Protein AF-A0A2E5C8S4-F1 (afdb_monomer_lite)

Sequence (110 aa):
RDYYLCHFLLDTSPAMDTVAVSKRPLYLIDLHRVQIRHRTPRRWRHKDLAALFYSARRVGFDERDVACFLVEYKQQPLRTARDENRRLWQAVREDADKLHRKGIRKGYHT

pLDDT: mean 88.75, std 6.24, range [60.94, 95.38]

Secondary structure (DSSP, 8-state):
----GGGEEE--SGGGTTS-GGGS-EEE--GGG----SS--HHHHHHHHHHHHHHHHTTT--HHHHHHHHHHHHTS-HHHHHHTTHHHHHHHHHHHHHHHHHHHHTTS--

Foldseek 3Di:
DQQEPVQWDWDPPPVCPPPDSVPTDIDGDDCPVPDDDPDDDLVRVLVNLLNHVLRVVVVPDDPVNVLVCQCVVVVDPSVCSCVVCVVSVVVSPVSSVVVVVVCVVVVVDD

Radius of gyration: 15.66 Å; chains: 1; bounding box: 41×40×35 Å

Structure (mmCIF, N/CA/C/O backbone):
data_AF-A0A2E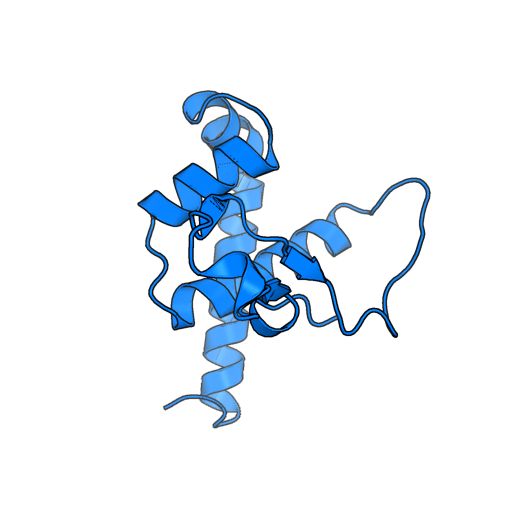5C8S4-F1
#
_entry.id   AF-A0A2E5C8S4-F1
#
loop_
_atom_site.group_PDB
_atom_site.id
_atom_site.type_symbol
_atom_site.label_atom_id
_atom_site.label_alt_id
_atom_site.label_comp_id
_atom_site.label_asym_id
_atom_site.label_entity_id
_atom_site.label_seq_id
_atom_site.pdbx_PDB_ins_code
_atom_site.Cartn_x
_atom_site.Cartn_y
_atom_site.Cartn_z
_atom_site.occupancy
_atom_site.B_iso_or_equiv
_atom_site.auth_seq_id
_atom_site.auth_comp_id
_atom_site.auth_asym_id
_atom_site.auth_atom_id
_atom_site.pdbx_PDB_model_num
ATOM 1 N N . ARG A 1 1 ? -12.506 1.552 -7.718 1.00 61.59 1 ARG A N 1
ATOM 2 C CA . ARG A 1 1 ? -1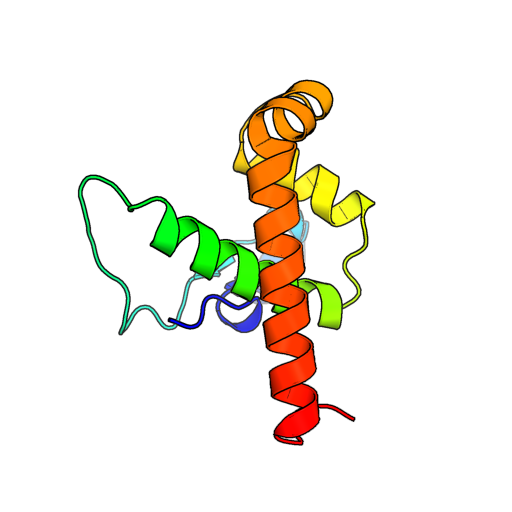1.319 2.051 -7.012 1.00 61.59 1 ARG A CA 1
ATOM 3 C C . ARG A 1 1 ? -10.656 0.828 -6.524 1.00 61.59 1 ARG A C 1
ATOM 5 O O . ARG A 1 1 ? -11.219 0.114 -5.700 1.00 61.59 1 ARG A O 1
ATOM 12 N N . ASP A 1 2 ? -9.571 0.610 -7.206 1.00 77.75 2 ASP A N 1
ATOM 13 C CA . ASP A 1 2 ? -8.826 -0.599 -7.303 1.00 77.75 2 ASP A CA 1
ATOM 14 C C . ASP A 1 2 ? -7.475 -0.051 -6.872 1.00 77.75 2 ASP A C 1
ATOM 16 O O . ASP A 1 2 ? -6.892 0.778 -7.560 1.00 77.75 2 ASP A O 1
ATOM 20 N N . TYR A 1 3 ? -7.114 -0.291 -5.619 1.00 88.88 3 TYR A N 1
ATOM 21 C CA . TYR A 1 3 ? -5.837 0.134 -5.059 1.00 88.88 3 TYR A CA 1
ATOM 22 C C . TYR A 1 3 ? -5.156 -1.138 -4.589 1.00 88.88 3 TYR A C 1
ATOM 24 O O . TYR A 1 3 ? -5.231 -1.510 -3.424 1.00 88.88 3 TYR A O 1
ATOM 32 N N . TYR A 1 4 ? -4.638 -1.874 -5.567 1.00 91.38 4 TYR A N 1
ATOM 33 C CA . TYR A 1 4 ? -4.007 -3.170 -5.387 1.00 91.38 4 TYR A CA 1
ATOM 34 C C . TYR A 1 4 ? -2.494 -3.026 -5.553 1.00 91.38 4 TYR A C 1
ATOM 36 O O . TYR A 1 4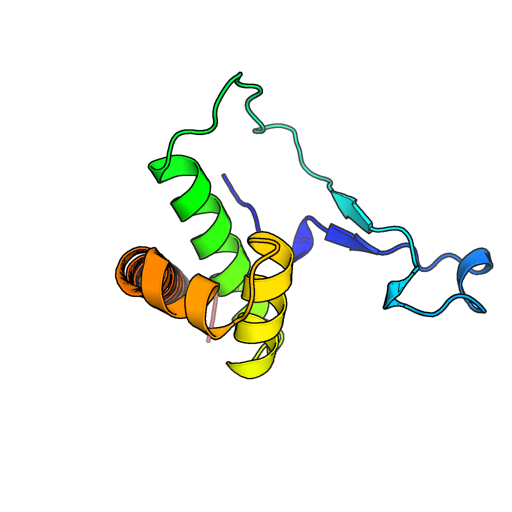 ? -2.010 -2.049 -6.124 1.00 91.38 4 TYR A O 1
ATOM 44 N N . LEU A 1 5 ? -1.753 -4.038 -5.107 1.00 90.19 5 LEU A N 1
ATOM 45 C CA . LEU A 1 5 ? -0.296 -4.088 -5.199 1.00 90.19 5 LEU A CA 1
ATOM 46 C C . LEU A 1 5 ? 0.215 -3.930 -6.646 1.00 90.19 5 LEU A C 1
ATOM 48 O O . LEU A 1 5 ? 1.269 -3.349 -6.858 1.00 90.19 5 LEU A O 1
ATOM 52 N N . CYS A 1 6 ? -0.558 -4.367 -7.649 1.00 90.56 6 CYS A N 1
ATOM 53 C CA . CYS A 1 6 ? -0.208 -4.231 -9.068 1.00 90.56 6 CYS A CA 1
ATOM 54 C C . CYS A 1 6 ? -0.180 -2.783 -9.587 1.00 90.56 6 CYS A C 1
ATOM 56 O O . CYS A 1 6 ? 0.266 -2.559 -10.706 1.00 90.56 6 CYS A O 1
ATOM 58 N N . HIS A 1 7 ? -0.650 -1.801 -8.812 1.00 93.62 7 HIS A N 1
ATOM 59 C CA . HIS A 1 7 ? -0.518 -0.385 -9.174 1.00 93.62 7 HIS A CA 1
ATOM 60 C C . HIS A 1 7 ? 0.827 0.213 -8.764 1.00 93.62 7 HIS A C 1
ATOM 62 O O . HIS A 1 7 ? 1.102 1.362 -9.102 1.00 93.62 7 HIS A O 1
ATOM 68 N N . PHE A 1 8 ? 1.660 -0.540 -8.046 1.00 92.81 8 PHE A N 1
ATOM 69 C CA . PHE A 1 8 ? 3.007 -0.125 -7.699 1.00 92.81 8 PHE A CA 1
ATOM 70 C C . PHE A 1 8 ? 4.001 -0.704 -8.701 1.00 92.81 8 PHE A C 1
ATOM 72 O O . PHE A 1 8 ? 4.130 -1.920 -8.836 1.00 92.81 8 PHE A O 1
ATOM 79 N N . LEU A 1 9 ? 4.709 0.184 -9.389 1.00 94.75 9 LEU A N 1
ATOM 80 C CA . LEU A 1 9 ? 5.759 -0.149 -10.335 1.00 94.75 9 LEU A CA 1
ATOM 81 C C . LEU A 1 9 ? 7.113 0.129 -9.682 1.00 94.75 9 LEU A C 1
ATOM 83 O O . LEU A 1 9 ? 7.457 1.281 -9.418 1.00 94.75 9 LEU A O 1
ATOM 87 N N . LEU A 1 10 ? 7.859 -0.932 -9.395 1.00 94.88 10 LEU A N 1
ATOM 88 C CA . LEU A 1 10 ? 9.229 -0.842 -8.901 1.00 94.88 10 LEU A CA 1
ATOM 89 C C . LEU A 1 10 ? 10.175 -0.609 -10.082 1.00 94.88 10 LEU A C 1
ATOM 91 O O . LEU A 1 10 ? 10.063 -1.296 -11.095 1.00 94.88 10 LEU A O 1
ATOM 95 N N . ASP A 1 11 ? 11.119 0.319 -9.946 1.00 94.19 11 ASP A N 1
ATOM 96 C CA . ASP A 1 11 ? 12.165 0.492 -10.953 1.00 94.19 11 ASP A CA 1
ATOM 97 C C . ASP A 1 11 ? 13.140 -0.698 -10.931 1.00 94.19 11 ASP A C 1
ATOM 99 O O . ASP A 1 11 ? 13.845 -0.946 -9.947 1.00 94.19 11 ASP A O 1
ATOM 103 N N . THR A 1 12 ? 13.163 -1.453 -12.026 1.00 93.38 12 THR A N 1
ATOM 104 C CA . THR A 1 12 ? 14.071 -2.586 -12.246 1.00 93.38 12 THR A CA 1
ATOM 105 C C . THR A 1 12 ? 14.988 -2.358 -13.444 1.00 93.38 12 THR A C 1
ATOM 107 O O . THR A 1 12 ? 15.443 -3.320 -14.058 1.00 93.38 12 THR A O 1
ATOM 110 N N . SER A 1 13 ? 15.218 -1.101 -13.830 1.00 93.81 13 SER A N 1
ATOM 111 C CA . SER A 1 13 ? 16.174 -0.770 -14.886 1.00 93.81 13 SER A CA 1
ATOM 112 C C . SER A 1 13 ? 17.605 -1.173 -14.488 1.00 93.81 13 SER A C 1
ATOM 114 O O . SER A 1 13 ? 17.914 -1.203 -13.295 1.00 93.81 13 SER A O 1
ATOM 116 N N . PRO A 1 14 ? 18.514 -1.420 -15.455 1.00 94.88 14 PRO A N 1
ATOM 117 C CA . PRO A 1 14 ? 19.905 -1.791 -15.158 1.00 94.88 14 PRO A CA 1
ATOM 118 C C . PRO A 1 14 ? 20.644 -0.776 -14.273 1.00 94.88 14 PRO A C 1
ATOM 120 O O . PRO A 1 14 ? 21.551 -1.123 -13.522 1.00 94.88 14 PRO A O 1
ATOM 123 N N . ALA A 1 15 ? 20.226 0.494 -14.309 1.00 92.62 15 ALA A N 1
ATOM 124 C CA . ALA A 1 15 ? 20.760 1.534 -13.434 1.00 92.62 15 ALA A CA 1
ATOM 125 C C . ALA A 1 15 ? 20.533 1.236 -11.937 1.00 92.62 15 ALA A C 1
ATOM 127 O O . ALA A 1 15 ? 21.266 1.749 -11.095 1.00 92.62 15 ALA A O 1
ATOM 128 N N . MET A 1 16 ? 19.532 0.416 -11.598 1.00 94.25 16 MET A N 1
ATOM 129 C CA . MET A 1 16 ? 19.151 0.073 -10.228 1.00 94.25 16 MET A CA 1
ATOM 130 C C . MET A 1 16 ? 19.780 -1.228 -9.712 1.00 94.25 16 MET A C 1
ATOM 132 O O . MET A 1 16 ? 19.545 -1.582 -8.555 1.00 94.25 16 MET A O 1
ATOM 136 N N . ASP A 1 17 ? 20.589 -1.938 -10.504 1.00 93.19 17 ASP A N 1
ATOM 137 C CA . ASP A 1 17 ? 21.127 -3.255 -10.127 1.00 93.19 17 ASP A CA 1
ATOM 138 C C . ASP A 1 17 ? 21.976 -3.214 -8.848 1.00 93.19 17 ASP A C 1
ATOM 140 O O . ASP A 1 17 ? 21.891 -4.116 -8.014 1.00 93.19 17 ASP A O 1
ATOM 144 N N . THR A 1 18 ? 22.720 -2.126 -8.635 1.00 94.94 18 THR A N 1
ATOM 145 C CA . THR A 1 18 ? 23.541 -1.908 -7.431 1.00 94.94 18 THR A CA 1
ATOM 146 C C . THR A 1 18 ? 22.768 -1.277 -6.268 1.00 94.94 18 THR A C 1
ATOM 148 O O . THR A 1 18 ? 23.284 -1.182 -5.152 1.00 94.94 18 THR A O 1
ATOM 151 N N . VAL A 1 19 ? 21.520 -0.855 -6.492 1.00 94.81 19 VAL A N 1
ATOM 152 C CA . VAL A 1 19 ? 20.671 -0.214 -5.485 1.00 94.81 19 VAL A CA 1
ATOM 153 C C . VAL A 1 19 ? 19.832 -1.275 -4.779 1.00 94.81 19 VAL A C 1
ATOM 155 O O . VAL A 1 19 ? 19.102 -2.048 -5.408 1.00 94.81 19 VAL A O 1
ATOM 158 N N . ALA A 1 20 ? 19.897 -1.292 -3.445 1.00 93.81 20 ALA A N 1
ATOM 159 C CA . ALA A 1 20 ? 19.050 -2.154 -2.625 1.00 93.81 20 ALA A CA 1
ATOM 160 C C . ALA A 1 20 ? 17.568 -1.940 -2.971 1.00 93.81 20 ALA A C 1
ATOM 162 O O . ALA A 1 20 ? 17.123 -0.798 -3.061 1.00 93.81 20 ALA A O 1
ATOM 163 N N . VAL A 1 21 ? 16.796 -3.024 -3.113 1.00 91.38 21 VAL A N 1
ATOM 164 C CA . VAL A 1 21 ? 15.377 -2.986 -3.528 1.00 91.38 21 VAL A CA 1
ATOM 165 C C . VAL A 1 21 ? 14.549 -1.992 -2.706 1.00 91.38 21 VAL A C 1
ATOM 167 O O . VAL A 1 21 ? 13.751 -1.251 -3.267 1.00 91.38 21 VAL A O 1
ATOM 170 N N . SER A 1 22 ? 14.796 -1.902 -1.397 1.00 89.25 22 SER A N 1
ATOM 171 C CA . SER A 1 22 ? 14.112 -0.973 -0.484 1.00 89.25 22 SER A CA 1
ATOM 172 C C . SER A 1 22 ? 14.386 0.513 -0.745 1.00 89.25 22 SER A C 1
ATOM 174 O O . SER A 1 22 ? 13.671 1.360 -0.217 1.00 89.25 22 SER A O 1
ATOM 176 N N . LYS A 1 23 ? 15.418 0.839 -1.528 1.00 91.94 23 LYS A N 1
ATOM 177 C CA . LYS A 1 23 ? 15.797 2.207 -1.913 1.00 91.94 23 LYS A CA 1
ATOM 178 C C . LYS A 1 23 ? 15.478 2.523 -3.372 1.00 91.94 23 LYS A C 1
ATOM 180 O O . LYS A 1 23 ? 15.712 3.649 -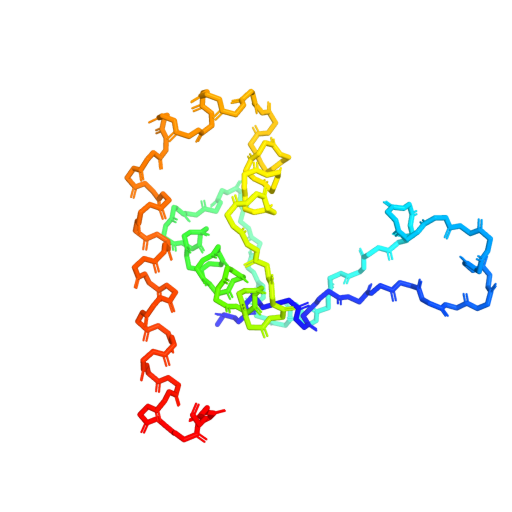3.805 1.00 91.94 23 LYS A O 1
ATOM 185 N N . ARG A 1 24 ? 14.989 1.545 -4.139 1.00 95.38 24 ARG A N 1
ATOM 186 C CA . ARG A 1 24 ? 14.623 1.764 -5.538 1.00 95.38 24 ARG A CA 1
ATOM 187 C C . ARG A 1 24 ? 13.339 2.598 -5.615 1.00 95.38 24 ARG A C 1
ATOM 189 O O . ARG A 1 24 ? 12.467 2.444 -4.755 1.00 95.38 24 ARG A O 1
ATOM 196 N N . PRO A 1 25 ? 13.199 3.467 -6.627 1.00 94.38 25 PRO A N 1
ATOM 197 C CA . PRO A 1 25 ? 11.970 4.212 -6.849 1.00 94.38 25 PRO A CA 1
ATOM 198 C C . PRO A 1 25 ? 10.751 3.295 -6.993 1.00 94.38 25 PRO A C 1
ATOM 200 O O . PRO A 1 25 ? 10.802 2.258 -7.659 1.00 94.38 25 PRO A O 1
ATOM 203 N N . LEU A 1 26 ? 9.643 3.713 -6.381 1.00 94.31 26 LEU A N 1
ATOM 204 C CA . LEU A 1 26 ? 8.344 3.061 -6.492 1.00 94.31 26 LEU A CA 1
ATOM 205 C C . LEU A 1 26 ? 7.341 4.062 -7.064 1.00 94.31 26 LEU A C 1
ATOM 207 O O . LEU A 1 26 ? 7.033 5.076 -6.436 1.00 94.31 26 LEU A O 1
ATOM 211 N N . TYR A 1 27 ? 6.828 3.777 -8.255 1.00 94.69 27 TYR A N 1
ATOM 212 C CA . TYR A 1 27 ? 5.877 4.632 -8.954 1.00 94.69 27 TYR A CA 1
ATOM 213 C C . TYR A 1 27 ? 4.458 4.105 -8.774 1.00 94.69 27 TYR A C 1
ATOM 215 O O . TYR A 1 27 ? 4.203 2.912 -8.924 1.00 94.69 27 TYR A O 1
ATOM 223 N N . LEU A 1 28 ? 3.516 4.999 -8.474 1.00 93.88 28 LEU A N 1
ATOM 224 C CA . LEU A 1 28 ? 2.097 4.660 -8.440 1.00 93.88 28 LEU A CA 1
ATOM 225 C C . LEU A 1 28 ? 1.468 4.979 -9.798 1.00 93.88 28 LEU A C 1
ATOM 227 O O . LEU A 1 28 ? 1.447 6.137 -10.217 1.00 93.88 28 LEU A O 1
ATOM 231 N N . ILE A 1 29 ? 0.949 3.955 -10.468 1.00 94.56 29 ILE A N 1
ATOM 232 C CA . ILE A 1 29 ? 0.327 4.064 -11.792 1.00 94.56 29 ILE A CA 1
ATOM 233 C C . ILE A 1 29 ? -1.198 3.905 -11.708 1.00 94.56 29 ILE A C 1
ATOM 235 O O . ILE A 1 29 ? -1.773 3.754 -10.631 1.00 94.56 29 ILE A O 1
ATOM 239 N N . ASP A 1 30 ? -1.859 3.971 -12.863 1.00 92.25 30 ASP A N 1
ATOM 240 C CA . ASP A 1 30 ? -3.305 3.771 -13.008 1.00 92.25 30 ASP A CA 1
ATOM 241 C C . ASP A 1 30 ? -4.181 4.744 -12.184 1.00 92.25 30 ASP A C 1
ATOM 243 O O . ASP A 1 30 ? -5.196 4.405 -11.571 1.00 92.25 30 ASP A O 1
ATOM 247 N N . LEU A 1 31 ? -3.794 6.022 -12.183 1.00 91.31 31 LEU A N 1
ATOM 248 C CA . LEU A 1 31 ? -4.447 7.076 -11.399 1.00 91.31 31 LEU A CA 1
ATOM 249 C C . LEU A 1 31 ? -5.705 7.674 -12.055 1.00 91.31 31 LEU A C 1
ATOM 251 O O . LEU A 1 31 ? -6.261 8.641 -11.537 1.00 91.31 31 LEU A O 1
ATOM 255 N N . HIS A 1 32 ? -6.219 7.096 -13.144 1.00 91.25 32 HIS A N 1
ATOM 256 C CA . HIS A 1 32 ? -7.343 7.653 -13.915 1.00 91.25 32 HIS A CA 1
ATOM 257 C C . HIS A 1 32 ? -8.655 7.797 -13.108 1.00 91.25 32 HIS A C 1
ATOM 259 O O . HIS A 1 32 ? -9.540 8.564 -13.480 1.00 91.25 32 HIS A O 1
ATOM 265 N N . ARG A 1 33 ? -8.791 7.086 -11.975 1.00 88.81 33 ARG A N 1
ATOM 266 C CA . ARG A 1 33 ? -9.950 7.164 -11.047 1.00 88.81 33 ARG A CA 1
ATOM 267 C C . ARG A 1 33 ? -9.601 7.786 -9.695 1.00 88.81 33 ARG A C 1
ATOM 269 O O . ARG A 1 33 ? -10.388 7.689 -8.732 1.00 88.81 33 ARG A O 1
ATOM 276 N N . VAL A 1 34 ? -8.410 8.377 -9.579 1.00 90.12 34 VAL A N 1
ATOM 277 C CA . VAL A 1 34 ? -7.995 9.100 -8.378 1.00 90.12 34 VAL A CA 1
ATOM 278 C C . VAL A 1 34 ? -8.856 10.358 -8.213 1.00 90.12 34 VAL A C 1
ATOM 280 O O . VAL A 1 34 ? -9.528 10.820 -9.123 1.00 90.12 34 VAL A O 1
ATOM 283 N N . GLN A 1 35 ? -8.957 10.854 -6.988 1.00 89.88 35 GLN A N 1
ATOM 284 C CA . GLN A 1 35 ? -9.836 11.957 -6.600 1.00 89.88 35 GLN A CA 1
ATOM 285 C C . GLN A 1 35 ? -8.983 12.751 -5.651 1.00 89.88 35 GLN A C 1
ATOM 287 O O . GLN A 1 35 ? -8.567 12.222 -4.617 1.00 89.88 35 GLN A O 1
ATOM 292 N N . ILE A 1 36 ? -8.735 13.989 -6.034 1.00 91.50 36 ILE A N 1
ATOM 293 C CA . ILE A 1 36 ? -7.938 14.921 -5.266 1.00 91.50 36 ILE A CA 1
ATOM 294 C C . ILE A 1 36 ? -8.901 15.636 -4.326 1.00 91.50 36 ILE A C 1
ATOM 296 O O . ILE A 1 36 ? -9.949 16.130 -4.739 1.00 91.50 36 ILE A O 1
ATOM 300 N N . ARG A 1 37 ? -8.598 15.596 -3.031 1.00 91.62 37 ARG A N 1
ATOM 301 C CA . ARG A 1 37 ? -9.410 16.213 -1.982 1.00 91.62 37 ARG A CA 1
ATOM 302 C C . ARG A 1 37 ? -8.494 16.767 -0.912 1.00 91.62 37 ARG A C 1
ATOM 304 O O . ARG A 1 37 ? -7.485 16.145 -0.604 1.00 91.62 37 ARG A O 1
ATOM 311 N N . HIS A 1 38 ? -8.935 17.837 -0.260 1.00 94.12 38 HIS A N 1
ATOM 312 C CA . HIS A 1 38 ? -8.253 18.369 0.919 1.00 94.12 38 HIS A CA 1
ATOM 313 C C . HIS A 1 38 ? -8.143 17.326 2.047 1.00 94.12 38 HIS A C 1
ATOM 315 O O . HIS A 1 38 ? -7.148 17.253 2.758 1.00 94.12 38 HIS A O 1
ATOM 321 N N . ARG A 1 39 ? -9.168 16.478 2.218 1.00 93.44 39 ARG A N 1
ATOM 322 C CA . ARG A 1 39 ? -9.151 15.377 3.188 1.00 93.44 39 ARG A CA 1
ATOM 323 C C . ARG A 1 39 ? -9.827 14.140 2.616 1.00 93.44 39 ARG A C 1
ATOM 325 O O . ARG A 1 39 ? -10.990 14.192 2.222 1.00 93.44 39 ARG A O 1
ATOM 332 N N . THR A 1 40 ? -9.130 13.008 2.627 1.00 91.00 40 THR A N 1
ATOM 333 C CA . THR A 1 40 ? -9.703 11.714 2.229 1.00 91.00 40 THR A CA 1
ATOM 334 C C . THR A 1 40 ? -10.661 11.199 3.310 1.00 91.00 40 THR A C 1
ATOM 336 O O . THR A 1 40 ? -10.220 10.956 4.439 1.00 91.00 40 THR A O 1
ATOM 339 N N . PRO A 1 41 ? -11.958 10.992 3.004 1.00 91.88 41 PRO A N 1
ATOM 340 C CA . PRO A 1 41 ? -12.907 10.440 3.967 1.00 91.88 41 PRO A CA 1
ATOM 341 C C . PRO A 1 41 ? -12.498 9.042 4.447 1.00 91.88 41 PRO A C 1
ATOM 343 O O . PRO A 1 41 ? -11.959 8.243 3.677 1.00 91.88 41 PRO A O 1
ATOM 346 N N . ARG A 1 42 ? -12.818 8.710 5.707 1.00 88.94 42 ARG A N 1
ATOM 347 C CA . ARG A 1 42 ? -12.423 7.435 6.345 1.00 88.94 42 ARG A CA 1
ATOM 348 C C . ARG A 1 42 ? -12.843 6.206 5.535 1.00 88.94 42 ARG A C 1
ATOM 350 O O . ARG A 1 42 ? -12.045 5.288 5.395 1.00 88.94 42 ARG A O 1
ATOM 357 N N . ARG A 1 43 ? -14.051 6.217 4.960 1.00 89.81 43 ARG A N 1
ATOM 358 C CA . ARG A 1 43 ? -14.575 5.136 4.106 1.00 89.81 43 ARG A CA 1
ATOM 359 C C . ARG A 1 43 ? -13.683 4.857 2.892 1.00 89.81 43 ARG A C 1
ATOM 361 O O . ARG A 1 43 ? -13.480 3.700 2.546 1.00 89.81 43 ARG A O 1
ATOM 368 N N . TRP A 1 44 ? -13.157 5.898 2.246 1.00 90.31 44 TRP A N 1
ATOM 369 C CA . TRP A 1 44 ? -12.299 5.737 1.067 1.00 90.31 44 TRP A CA 1
ATOM 370 C C . TRP A 1 44 ? -10.929 5.196 1.450 1.00 90.31 44 T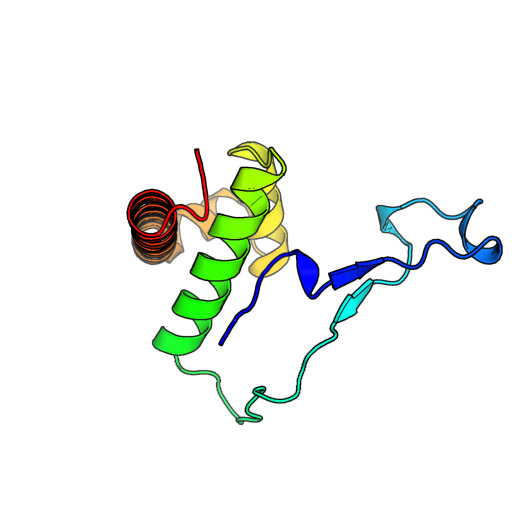RP A C 1
ATOM 372 O O . TRP A 1 44 ? -10.483 4.225 0.858 1.00 90.31 44 TRP A O 1
ATOM 382 N N . ARG A 1 45 ? -10.333 5.739 2.518 1.00 89.94 45 ARG A N 1
ATOM 383 C CA . ARG A 1 45 ? -9.076 5.218 3.069 1.00 89.94 45 ARG A CA 1
ATOM 384 C C . ARG A 1 45 ? -9.194 3.745 3.458 1.00 89.94 45 ARG A C 1
ATOM 386 O O . ARG A 1 45 ? -8.315 2.959 3.143 1.00 89.94 45 ARG A O 1
ATOM 393 N N . HIS A 1 46 ? -10.287 3.378 4.123 1.00 90.75 46 HIS A N 1
ATOM 394 C CA . HIS A 1 46 ? -10.577 1.992 4.477 1.00 90.75 46 HIS A CA 1
ATOM 395 C C . HIS A 1 46 ? -10.624 1.104 3.232 1.00 90.75 46 HIS A C 1
ATOM 397 O O . HIS A 1 46 ? -9.980 0.063 3.196 1.00 90.75 46 HIS A O 1
ATOM 403 N N . LYS A 1 47 ? -11.379 1.520 2.210 1.00 90.81 47 LYS A N 1
ATOM 404 C CA . LYS A 1 47 ? -11.533 0.751 0.975 1.00 90.81 47 LYS A CA 1
ATOM 405 C C . LYS A 1 47 ? -10.197 0.528 0.266 1.00 90.81 47 LYS A C 1
ATOM 407 O O . LYS A 1 47 ? -9.946 -0.582 -0.192 1.00 90.81 47 LYS A O 1
ATOM 412 N N . ASP A 1 48 ? -9.366 1.564 0.198 1.00 92.38 48 ASP A N 1
ATOM 413 C CA . ASP A 1 48 ? -8.045 1.479 -0.422 1.00 92.38 48 ASP A CA 1
ATOM 414 C C . ASP A 1 48 ? -7.136 0.523 0.381 1.00 92.38 48 ASP A C 1
ATOM 416 O O . ASP A 1 48 ? -6.529 -0.372 -0.199 1.00 92.38 48 ASP A O 1
ATOM 420 N N . LEU A 1 49 ? -7.131 0.605 1.720 1.00 92.25 49 LEU A N 1
ATOM 421 C CA . LEU A 1 49 ? -6.380 -0.323 2.582 1.00 92.25 49 LEU A CA 1
ATOM 422 C C . LEU A 1 49 ? -6.857 -1.780 2.465 1.00 92.25 49 LEU A C 1
ATOM 424 O O . LEU A 1 49 ? -6.029 -2.686 2.444 1.00 92.25 49 LEU A O 1
ATOM 428 N N . ALA A 1 50 ? -8.168 -2.018 2.376 1.00 93.06 50 ALA A N 1
ATOM 429 C CA . ALA A 1 50 ? -8.725 -3.363 2.221 1.00 93.06 50 ALA A CA 1
ATOM 430 C C . ALA A 1 50 ? -8.345 -3.986 0.873 1.00 93.06 50 ALA A C 1
ATOM 432 O O . ALA A 1 50 ? -7.966 -5.155 0.826 1.00 93.06 50 ALA A O 1
ATOM 433 N N . ALA A 1 51 ? -8.392 -3.207 -0.213 1.00 93.19 51 ALA A N 1
ATOM 434 C CA . ALA A 1 51 ? -7.939 -3.651 -1.529 1.00 93.19 51 ALA A CA 1
ATOM 435 C C . ALA A 1 51 ? -6.433 -3.966 -1.530 1.00 93.19 51 ALA A C 1
ATOM 437 O O . ALA A 1 51 ? -6.031 -5.028 -2.013 1.00 93.19 51 ALA A O 1
ATOM 438 N N . LEU A 1 52 ? -5.617 -3.099 -0.921 1.00 93.88 52 LEU A N 1
ATOM 439 C CA . LEU A 1 52 ? -4.173 -3.294 -0.837 1.00 93.88 52 LEU A CA 1
ATOM 440 C C . LEU A 1 52 ? -3.836 -4.559 -0.043 1.00 93.88 52 LEU A C 1
ATOM 442 O O . LEU A 1 52 ? -3.133 -5.431 -0.552 1.00 93.88 52 LEU A O 1
ATOM 446 N N . PHE A 1 53 ? -4.404 -4.697 1.158 1.00 92.75 53 PHE A N 1
ATOM 447 C CA . PHE A 1 53 ? -4.195 -5.855 2.026 1.00 92.75 53 PHE A CA 1
ATOM 448 C C . PHE A 1 53 ? -4.643 -7.160 1.360 1.00 92.75 53 PHE A C 1
ATOM 450 O O . PHE A 1 53 ? -3.919 -8.155 1.388 1.00 92.75 53 PHE A O 1
ATOM 457 N N . TYR A 1 54 ? -5.796 -7.134 0.688 1.00 92.12 54 TYR A N 1
ATOM 458 C CA . TYR A 1 54 ? -6.286 -8.250 -0.110 1.00 92.12 54 TYR A CA 1
ATOM 459 C C . TYR A 1 54 ? -5.270 -8.689 -1.178 1.00 92.12 54 TYR A C 1
ATOM 461 O O . TYR A 1 54 ? -4.948 -9.872 -1.275 1.00 92.12 54 TYR A O 1
ATOM 469 N N . SER A 1 55 ? -4.737 -7.749 -1.964 1.00 92.62 55 SER A N 1
ATOM 470 C CA . SER A 1 55 ? -3.745 -8.079 -2.994 1.00 92.62 55 SER A CA 1
ATOM 471 C C . SER A 1 55 ? -2.396 -8.522 -2.424 1.00 92.62 55 SER A C 1
ATOM 473 O O . SER A 1 55 ? -1.788 -9.423 -2.988 1.00 92.62 55 SER A O 1
ATOM 475 N N . ALA A 1 56 ? -1.955 -7.951 -1.300 1.00 91.94 56 ALA A N 1
ATOM 476 C CA . ALA A 1 56 ? -0.686 -8.292 -0.663 1.00 91.94 56 ALA A CA 1
ATOM 477 C C . ALA A 1 56 ? -0.691 -9.717 -0.092 1.00 91.94 56 ALA A C 1
ATOM 479 O O . ALA A 1 56 ? 0.245 -10.480 -0.327 1.00 91.94 56 ALA A O 1
ATOM 480 N N . ARG A 1 57 ? -1.782 -10.125 0.577 1.00 88.69 57 ARG A N 1
ATOM 481 C CA . ARG A 1 57 ? -1.932 -11.497 1.098 1.00 88.69 57 ARG A CA 1
ATOM 482 C C . ARG A 1 57 ? -1.777 -12.563 0.016 1.00 88.69 57 ARG A C 1
ATOM 484 O O . ARG A 1 57 ? -1.239 -13.629 0.283 1.00 88.69 57 ARG A O 1
ATOM 491 N N . ARG A 1 58 ? -2.210 -12.276 -1.214 1.00 85.25 58 ARG A N 1
ATOM 492 C CA . ARG A 1 58 ? -2.082 -13.212 -2.344 1.00 85.25 58 ARG A CA 1
ATOM 493 C C . ARG A 1 58 ? -0.643 -13.408 -2.819 1.00 85.25 58 ARG A C 1
ATOM 495 O O . ARG A 1 58 ? -0.374 -14.404 -3.476 1.00 85.25 58 ARG A O 1
ATOM 502 N N . VAL A 1 59 ? 0.250 -12.474 -2.502 1.00 87.06 59 VAL A N 1
ATOM 503 C CA . VAL A 1 59 ? 1.683 -12.540 -2.831 1.00 87.06 59 VAL A CA 1
ATOM 504 C C . VAL A 1 59 ? 2.488 -13.177 -1.685 1.00 87.06 59 VAL A C 1
ATOM 506 O O . VAL A 1 59 ? 3.678 -13.420 -1.836 1.0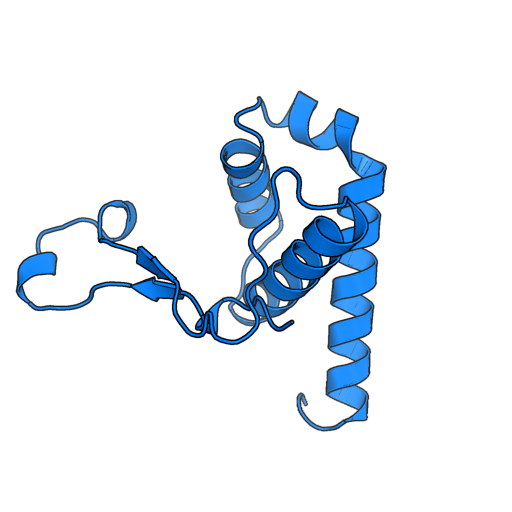0 87.06 59 VAL A O 1
ATOM 509 N N . GLY A 1 60 ? 1.840 -13.505 -0.558 1.00 88.12 60 GLY A N 1
ATOM 510 C CA . GLY A 1 60 ? 2.468 -14.180 0.582 1.00 88.12 60 GLY A CA 1
ATOM 511 C C . GLY A 1 60 ? 2.787 -13.279 1.776 1.00 88.12 60 GLY A C 1
ATOM 512 O O . GLY A 1 60 ? 3.484 -13.731 2.674 1.00 88.12 60 GLY A O 1
ATOM 513 N N . PHE A 1 61 ? 2.275 -12.040 1.814 1.00 88.25 61 PHE A N 1
ATOM 514 C CA . PHE A 1 61 ? 2.455 -11.158 2.975 1.00 88.25 61 PHE A CA 1
ATOM 515 C C . PHE A 1 61 ? 1.828 -11.764 4.233 1.00 88.25 61 PHE A C 1
ATOM 517 O O . PHE A 1 61 ? 0.637 -12.105 4.239 1.00 88.25 61 PHE A O 1
ATOM 524 N N . ASP A 1 62 ? 2.614 -11.831 5.303 1.00 87.56 62 ASP A N 1
ATOM 525 C CA . ASP A 1 62 ? 2.206 -12.399 6.583 1.00 87.56 62 ASP A CA 1
ATOM 526 C C . ASP A 1 62 ? 1.824 -11.321 7.622 1.00 87.56 62 ASP A C 1
ATOM 528 O O . ASP A 1 62 ? 1.750 -10.120 7.347 1.00 87.56 62 ASP A O 1
ATOM 532 N N . GLU A 1 63 ? 1.532 -11.741 8.855 1.00 84.88 63 GLU A N 1
ATOM 533 C CA . GLU A 1 63 ? 1.159 -10.817 9.936 1.00 84.88 63 GLU A CA 1
ATOM 534 C C . GLU A 1 63 ? 2.312 -9.896 10.373 1.00 84.88 63 GLU A C 1
ATOM 536 O O . GLU A 1 63 ? 2.060 -8.808 10.904 1.00 84.88 63 GLU A O 1
ATOM 541 N N . ARG A 1 64 ? 3.567 -10.308 10.162 1.00 88.88 64 ARG A N 1
ATOM 542 C CA . ARG A 1 64 ? 4.752 -9.502 10.460 1.00 88.88 64 ARG A CA 1
ATOM 543 C C . ARG A 1 64 ? 4.909 -8.400 9.420 1.00 88.88 64 ARG A C 1
ATOM 545 O O . ARG A 1 64 ? 5.103 -7.251 9.814 1.00 88.88 64 ARG A O 1
ATOM 552 N N . ASP A 1 65 ? 4.741 -8.712 8.139 1.00 90.19 65 ASP A N 1
ATOM 553 C CA . ASP A 1 65 ? 4.771 -7.716 7.061 1.00 90.19 65 ASP A CA 1
ATOM 554 C C . ASP A 1 65 ? 3.681 -6.661 7.254 1.00 90.19 65 ASP A C 1
ATOM 556 O O . ASP A 1 65 ? 3.914 -5.458 7.111 1.00 90.19 65 ASP A O 1
ATOM 560 N N . VAL A 1 66 ? 2.489 -7.101 7.670 1.00 86.62 66 VAL A N 1
ATOM 561 C CA . VAL A 1 66 ? 1.388 -6.202 8.030 1.00 86.62 66 VAL A CA 1
ATOM 562 C C . VAL A 1 66 ? 1.790 -5.306 9.192 1.00 86.62 66 VAL A C 1
ATOM 564 O O . VAL A 1 66 ? 1.598 -4.098 9.114 1.00 86.62 66 VAL A O 1
ATOM 567 N N . ALA A 1 67 ? 2.367 -5.858 10.260 1.00 86.62 67 ALA A N 1
ATOM 568 C CA . ALA A 1 67 ? 2.821 -5.068 11.401 1.00 86.62 67 ALA A CA 1
ATOM 569 C C . ALA A 1 67 ? 3.874 -4.017 11.000 1.00 86.62 67 ALA A C 1
ATOM 571 O O . ALA A 1 67 ? 3.769 -2.867 11.430 1.00 86.62 67 ALA A O 1
ATOM 572 N N . CYS A 1 68 ? 4.834 -4.375 10.143 1.00 89.44 68 CYS A N 1
ATOM 573 C CA . CYS A 1 68 ? 5.812 -3.439 9.585 1.00 89.44 68 CYS A CA 1
ATOM 574 C C . CYS A 1 68 ? 5.129 -2.333 8.769 1.00 89.44 68 CYS A C 1
ATOM 576 O O . CYS A 1 68 ? 5.377 -1.151 9.007 1.00 89.44 68 CYS A O 1
ATOM 578 N N . PHE A 1 69 ? 4.192 -2.693 7.887 1.00 90.31 69 PHE A N 1
ATOM 579 C CA . PHE A 1 69 ? 3.401 -1.721 7.133 1.00 90.31 69 PHE A CA 1
ATOM 580 C C . PHE A 1 69 ? 2.622 -0.771 8.051 1.00 90.31 69 PHE A C 1
ATOM 582 O O . PHE A 1 69 ? 2.534 0.417 7.766 1.00 90.31 69 PHE A O 1
ATOM 589 N N . LEU A 1 70 ? 2.063 -1.258 9.163 1.00 87.00 70 LEU A N 1
ATOM 590 C CA . LEU A 1 70 ? 1.310 -0.425 10.104 1.00 87.00 70 LEU A CA 1
ATOM 591 C C . LEU A 1 70 ? 2.164 0.649 10.766 1.00 87.00 70 LEU A C 1
ATOM 593 O O . LEU A 1 70 ? 1.700 1.783 10.901 1.00 87.00 70 LEU A O 1
ATOM 597 N N . VAL A 1 71 ? 3.379 0.286 11.175 1.00 89.50 71 VAL A N 1
ATOM 598 C CA . VAL A 1 71 ? 4.340 1.216 11.777 1.00 89.50 71 VAL A CA 1
ATOM 599 C C . VAL A 1 71 ? 4.684 2.317 10.781 1.00 89.50 71 VAL A C 1
ATOM 601 O O . VAL A 1 71 ? 4.533 3.492 11.111 1.00 89.50 71 VAL A O 1
ATOM 604 N N . GLU A 1 72 ? 5.021 1.952 9.544 1.00 90.88 72 GLU A N 1
ATOM 605 C CA . GLU A 1 72 ? 5.377 2.917 8.499 1.00 90.88 72 GLU A CA 1
ATOM 606 C C . GLU A 1 72 ? 4.176 3.747 8.024 1.00 90.88 72 GLU A C 1
ATOM 608 O O . GLU A 1 72 ? 4.259 4.961 7.867 1.00 90.88 72 GLU A O 1
ATOM 613 N N . TYR A 1 73 ? 3.003 3.142 7.851 1.00 90.06 73 TYR A N 1
ATOM 614 C CA . TYR A 1 73 ? 1.809 3.856 7.394 1.00 90.06 73 TYR A CA 1
ATOM 615 C C . TYR A 1 73 ? 1.307 4.881 8.419 1.00 90.06 73 TYR A C 1
ATOM 617 O O . TYR A 1 73 ? 0.710 5.899 8.057 1.00 90.06 73 TYR A O 1
ATOM 625 N N . LYS A 1 74 ? 1.495 4.598 9.713 1.00 86.12 74 LYS A N 1
ATOM 626 C CA . LYS A 1 74 ? 1.060 5.473 10.807 1.00 86.12 74 LYS A CA 1
ATOM 627 C C . LYS A 1 74 ? 2.156 6.375 11.343 1.00 86.12 74 LYS A C 1
ATOM 629 O O . LYS A 1 74 ? 1.804 7.348 12.003 1.00 86.12 74 LYS A O 1
ATOM 634 N N . GLN A 1 75 ? 3.422 6.068 11.065 1.00 90.06 75 GLN A N 1
ATOM 635 C CA . GLN A 1 75 ? 4.580 6.742 11.650 1.00 90.06 75 GLN A CA 1
ATOM 636 C C . GLN A 1 75 ? 4.503 6.732 13.192 1.00 90.06 75 GLN A C 1
ATOM 638 O O . GLN A 1 75 ? 4.675 7.750 13.857 1.00 90.06 75 GLN A O 1
ATOM 643 N N . GLN A 1 76 ? 4.159 5.571 13.765 1.00 89.00 76 GLN A N 1
ATOM 644 C CA . GLN A 1 76 ? 3.931 5.370 15.203 1.00 89.00 76 GLN A CA 1
ATOM 645 C C . GLN A 1 76 ? 4.496 4.017 15.671 1.00 89.00 76 GLN A C 1
ATOM 647 O O . GLN A 1 76 ? 4.508 3.063 14.888 1.00 89.00 76 GLN A O 1
ATOM 652 N N . PRO A 1 77 ? 4.875 3.869 16.958 1.00 88.12 77 PRO A N 1
ATOM 653 C CA . PRO A 1 77 ? 5.275 2.578 17.515 1.00 88.12 77 PRO A CA 1
ATOM 654 C C . PRO A 1 77 ? 4.183 1.516 17.348 1.00 88.12 77 PRO A C 1
ATOM 656 O O . PRO A 1 77 ? 2.994 1.805 17.499 1.00 88.12 77 PRO A O 1
ATOM 659 N N . LEU A 1 78 ? 4.583 0.261 17.115 1.00 83.56 78 LEU A N 1
ATOM 660 C CA . LEU A 1 78 ? 3.657 -0.835 16.799 1.00 83.56 78 LEU A CA 1
ATOM 661 C C . LEU A 1 78 ? 2.534 -1.003 17.835 1.00 83.56 78 LEU A C 1
ATOM 663 O O . LEU A 1 78 ? 1.391 -1.250 17.458 1.00 83.56 78 LEU A O 1
ATOM 667 N N . ARG A 1 79 ? 2.844 -0.856 19.132 1.00 84.19 79 ARG A N 1
ATOM 668 C CA . ARG A 1 79 ? 1.846 -0.949 20.213 1.00 84.19 79 ARG A CA 1
ATOM 669 C C . ARG A 1 79 ? 0.733 0.090 20.023 1.00 84.19 79 ARG A C 1
ATOM 671 O O . ARG A 1 79 ? -0.435 -0.277 19.946 1.00 84.19 79 ARG A O 1
ATOM 678 N N . THR A 1 80 ? 1.106 1.352 19.827 1.00 83.06 80 THR A N 1
ATOM 679 C CA . THR A 1 80 ? 0.182 2.468 19.578 1.00 83.06 80 THR A CA 1
ATOM 680 C C . THR A 1 80 ? -0.602 2.279 18.279 1.00 83.06 80 THR A C 1
ATOM 682 O O . THR A 1 80 ? -1.832 2.334 18.278 1.00 83.06 80 THR A O 1
ATOM 685 N N . ALA A 1 81 ? 0.092 1.956 17.181 1.00 80.00 81 ALA A N 1
ATOM 686 C CA . ALA A 1 81 ? -0.522 1.769 15.866 1.00 80.00 81 ALA A CA 1
ATOM 687 C C . ALA A 1 81 ? -1.567 0.636 15.855 1.00 80.00 81 ALA A C 1
ATOM 689 O O . ALA A 1 81 ? -2.582 0.719 15.148 1.00 80.00 81 ALA A O 1
ATOM 690 N N . ARG A 1 82 ? -1.328 -0.417 16.650 1.00 76.00 82 ARG A N 1
ATOM 691 C CA . ARG A 1 82 ? -2.203 -1.585 16.781 1.00 76.00 82 ARG A CA 1
ATOM 692 C C . ARG A 1 82 ? -3.396 -1.325 17.701 1.00 76.00 82 ARG A C 1
ATOM 694 O O . ARG A 1 82 ? -4.504 -1.731 17.348 1.00 76.00 82 ARG A O 1
ATOM 701 N N . ASP A 1 83 ? -3.208 -0.648 18.831 1.00 78.62 83 ASP A N 1
ATOM 702 C CA . ASP A 1 83 ? -4.279 -0.456 19.816 1.00 78.62 83 ASP A CA 1
ATOM 703 C C . ASP A 1 83 ? -5.238 0.685 19.451 1.00 78.62 83 ASP A C 1
ATOM 705 O O . ASP A 1 83 ? -6.453 0.471 19.459 1.00 78.62 83 ASP A O 1
ATOM 709 N N . GLU A 1 84 ? -4.740 1.842 19.000 1.00 70.25 84 GLU A N 1
ATOM 710 C CA . GLU A 1 84 ? -5.590 2.990 18.622 1.00 70.25 84 GLU A CA 1
ATOM 711 C C . GLU A 1 84 ? -6.536 2.675 17.454 1.00 70.25 84 GLU A C 1
ATOM 713 O O . GLU A 1 84 ? -7.585 3.296 17.276 1.00 70.25 84 GLU A O 1
ATOM 718 N N . ASN A 1 85 ? -6.163 1.702 16.623 1.00 70.38 85 ASN A N 1
ATOM 719 C CA . ASN A 1 85 ? -6.843 1.412 15.368 1.00 70.38 85 ASN A CA 1
ATOM 720 C C . ASN A 1 85 ? -7.292 -0.044 15.254 1.00 70.38 85 ASN A C 1
ATOM 722 O O . ASN A 1 85 ? -7.650 -0.472 14.158 1.00 70.38 85 ASN A O 1
ATOM 726 N N . ARG A 1 86 ? -7.348 -0.795 16.362 1.00 79.38 86 ARG A N 1
ATOM 727 C CA . ARG A 1 86 ? -7.734 -2.215 16.351 1.00 79.38 86 ARG A CA 1
ATOM 728 C C . ARG A 1 86 ? -9.025 -2.464 15.569 1.00 79.38 86 ARG A C 1
ATOM 730 O O . ARG A 1 86 ? -9.062 -3.336 14.708 1.00 79.38 86 ARG A O 1
ATOM 737 N N . ARG A 1 87 ? -10.052 -1.637 15.800 1.00 82.81 87 ARG A N 1
ATOM 738 C CA . ARG A 1 87 ? -11.342 -1.717 15.089 1.00 82.81 87 ARG A CA 1
ATOM 739 C C . ARG A 1 87 ? -11.221 -1.407 13.595 1.00 82.81 87 ARG A C 1
ATOM 741 O O . ARG A 1 87 ? -11.873 -2.052 12.785 1.00 82.81 87 ARG A O 1
ATOM 748 N N . LEU A 1 88 ? -10.398 -0.423 13.224 1.00 82.56 88 LEU A N 1
ATOM 749 C CA . LEU A 1 88 ? -10.166 -0.080 11.819 1.00 82.56 88 LEU A CA 1
ATOM 750 C C . LEU A 1 88 ? -9.475 -1.240 11.098 1.00 82.56 88 LEU A C 1
ATOM 752 O O . LEU A 1 88 ? -9.915 -1.622 10.020 1.00 82.56 88 LEU A O 1
ATOM 756 N N . TRP A 1 89 ? -8.424 -1.795 11.700 1.00 82.75 89 TRP A N 1
ATOM 757 C CA . TRP A 1 89 ? -7.649 -2.883 11.112 1.00 82.75 89 TRP A CA 1
ATOM 758 C C . TRP A 1 89 ? -8.438 -4.176 11.028 1.00 82.75 89 TRP A C 1
ATOM 760 O O . TRP A 1 89 ? -8.394 -4.838 9.999 1.00 82.75 89 TRP A O 1
ATOM 770 N N . GLN A 1 90 ? -9.219 -4.497 12.056 1.00 87.25 90 GLN A N 1
ATOM 771 C CA . GLN A 1 90 ? -10.142 -5.622 12.001 1.00 87.25 90 GLN A CA 1
ATOM 772 C C . GLN A 1 90 ? -11.126 -5.471 10.836 1.00 87.25 90 GLN A C 1
ATOM 774 O O . GLN A 1 90 ? -11.250 -6.378 10.020 1.00 87.25 90 GLN A O 1
ATOM 779 N N . ALA A 1 91 ? -11.744 -4.300 10.690 1.00 89.44 91 ALA A N 1
ATOM 780 C CA . ALA A 1 91 ? -12.693 -4.068 9.612 1.00 89.44 91 ALA A CA 1
ATOM 781 C C . ALA A 1 91 ? -12.021 -4.112 8.217 1.00 89.44 91 ALA A C 1
ATOM 783 O O . ALA A 1 91 ? -12.604 -4.642 7.277 1.00 89.44 91 ALA A O 1
ATOM 784 N N . VAL A 1 92 ? -10.780 -3.620 8.080 1.00 90.81 92 VAL A N 1
ATOM 785 C CA . VAL A 1 92 ? -9.985 -3.742 6.839 1.00 90.81 92 VAL A CA 1
ATOM 786 C C . VAL A 1 92 ? -9.730 -5.211 6.486 1.00 90.81 92 VAL A C 1
ATOM 788 O O . VAL A 1 92 ? -9.855 -5.588 5.321 1.00 90.81 92 VAL A O 1
ATOM 791 N N . ARG A 1 93 ? -9.404 -6.049 7.479 1.00 89.56 93 ARG A N 1
ATOM 792 C CA . ARG A 1 93 ? -9.209 -7.495 7.283 1.00 89.56 93 ARG A CA 1
ATOM 793 C C . ARG A 1 93 ? -10.506 -8.176 6.857 1.00 89.56 93 ARG A C 1
ATOM 795 O O . ARG A 1 93 ? -10.510 -8.900 5.870 1.00 89.56 93 ARG A O 1
ATOM 802 N N . GLU A 1 94 ? -11.613 -7.875 7.530 1.00 92.06 94 GLU A N 1
ATOM 803 C CA . GLU A 1 94 ? -12.930 -8.419 7.185 1.00 92.06 94 GLU A CA 1
ATOM 804 C C . GLU A 1 94 ? -13.353 -8.057 5.752 1.00 92.06 94 GLU A C 1
ATOM 806 O O . GLU A 1 94 ? -13.891 -8.899 5.028 1.00 92.06 94 GLU A O 1
ATOM 811 N N . ASP A 1 95 ? -13.107 -6.820 5.316 1.00 92.62 95 ASP A N 1
ATOM 812 C CA . ASP A 1 95 ? -13.418 -6.388 3.953 1.00 92.62 95 ASP A CA 1
ATOM 813 C C . ASP A 1 95 ? -12.481 -7.019 2.911 1.00 92.62 95 ASP A C 1
ATOM 815 O O . ASP A 1 95 ? -12.942 -7.381 1.823 1.00 92.62 95 ASP A O 1
ATOM 819 N N . ALA A 1 96 ? -11.209 -7.250 3.244 1.00 91.38 96 ALA A N 1
ATOM 820 C CA . ALA A 1 96 ? -10.301 -8.028 2.401 1.00 91.38 96 ALA A CA 1
ATOM 821 C C . ALA A 1 96 ? -10.756 -9.493 2.256 1.00 91.38 96 ALA A C 1
ATOM 823 O O . ALA A 1 96 ? -10.775 -10.028 1.147 1.00 91.38 96 ALA A O 1
ATOM 824 N N . ASP A 1 97 ? -11.225 -10.121 3.335 1.00 91.31 97 ASP A N 1
ATOM 825 C CA . ASP A 1 97 ? -11.747 -11.492 3.300 1.00 91.31 97 ASP A CA 1
ATOM 826 C C . ASP A 1 97 ? -13.067 -11.576 2.509 1.00 91.31 97 ASP A C 1
ATOM 828 O O . ASP A 1 97 ? -13.349 -12.562 1.818 1.00 91.31 97 ASP A O 1
ATOM 832 N N . LYS A 1 98 ? -13.907 -10.532 2.554 1.00 92.81 98 LYS A N 1
ATOM 833 C CA . LYS A 1 98 ? -15.084 -10.413 1.670 1.00 92.81 98 LYS A CA 1
ATOM 834 C C . LYS A 1 98 ? -14.676 -10.283 0.201 1.00 92.81 98 LYS A C 1
ATOM 836 O O . LYS A 1 98 ? -15.318 -10.900 -0.650 1.00 92.81 98 LYS A O 1
ATOM 841 N N . LEU A 1 99 ? -13.635 -9.504 -0.109 1.00 90.56 99 LEU A N 1
ATOM 842 C CA . LEU A 1 99 ? -13.097 -9.384 -1.470 1.00 90.56 99 LEU A CA 1
ATOM 843 C C . LEU A 1 99 ? -12.581 -10.731 -1.981 1.00 90.56 99 LEU A C 1
ATOM 845 O O . LEU A 1 99 ? -12.925 -11.117 -3.098 1.00 90.56 99 LEU A O 1
ATOM 849 N N . HIS A 1 100 ? -11.861 -11.475 -1.141 1.00 88.69 100 HIS A N 1
ATOM 850 C CA . HIS A 1 100 ? -11.372 -12.808 -1.472 1.00 88.69 100 HIS A CA 1
ATOM 851 C C . HIS A 1 100 ? -12.512 -13.789 -1.768 1.00 88.69 100 HIS A C 1
ATOM 853 O O . HIS A 1 100 ? -12.571 -14.352 -2.861 1.00 88.69 100 HIS A O 1
ATOM 859 N N . ARG A 1 101 ? -13.496 -13.903 -0.863 1.00 90.50 101 ARG A N 1
ATOM 860 C CA . ARG A 1 101 ? -14.691 -14.745 -1.072 1.00 90.50 101 ARG A CA 1
ATOM 861 C C . ARG A 1 101 ? -15.465 -14.366 -2.333 1.00 90.50 101 ARG A C 1
ATOM 863 O O . ARG A 1 101 ? -15.935 -15.231 -3.069 1.00 90.50 101 ARG A O 1
ATOM 870 N N . LYS A 1 102 ? -15.592 -13.066 -2.612 1.00 89.44 102 LYS A N 1
ATOM 871 C CA . LYS A 1 102 ? -16.220 -12.575 -3.844 1.00 89.44 102 LYS A CA 1
ATOM 872 C C . LYS A 1 102 ? -15.433 -12.998 -5.085 1.00 89.44 102 LYS A C 1
ATOM 874 O O . LYS A 1 102 ? -16.063 -13.285 -6.099 1.00 89.44 102 LYS A O 1
ATOM 879 N N . GLY A 1 103 ? -14.106 -12.993 -5.017 1.00 86.62 103 GLY A N 1
ATOM 880 C CA . GLY A 1 103 ? -13.241 -13.431 -6.104 1.00 86.62 103 GLY A CA 1
ATOM 881 C C . GLY A 1 103 ? -13.350 -14.933 -6.378 1.00 86.62 103 GLY A C 1
ATOM 882 O O . GLY A 1 103 ? -13.508 -15.298 -7.539 1.00 86.62 103 GLY A O 1
ATOM 883 N N . ILE A 1 104 ? -13.404 -15.770 -5.330 1.00 88.38 104 ILE A N 1
ATOM 884 C CA . ILE A 1 104 ? -13.677 -17.218 -5.447 1.00 88.38 104 ILE A CA 1
ATOM 885 C C . ILE A 1 104 ? -15.024 -17.446 -6.139 1.00 88.38 104 ILE A C 1
ATOM 887 O O . ILE A 1 104 ? -15.098 -18.106 -7.168 1.00 88.38 104 ILE A O 1
ATOM 891 N N . ARG A 1 105 ? -16.096 -16.806 -5.649 1.00 90.44 105 ARG A N 1
ATOM 892 C CA . ARG A 1 105 ? -17.440 -16.925 -6.248 1.00 90.44 105 ARG A CA 1
ATOM 893 C C . ARG A 1 105 ? -17.482 -16.517 -7.727 1.00 90.44 105 ARG A C 1
ATOM 895 O O . ARG A 1 105 ? -18.347 -16.973 -8.463 1.00 90.44 105 ARG A O 1
ATOM 902 N N . LYS A 1 106 ? -16.603 -15.605 -8.148 1.00 87.75 106 LYS A N 1
ATOM 903 C CA . LYS A 1 106 ? -16.511 -15.119 -9.531 1.00 87.75 106 LYS A CA 1
ATOM 904 C C . LYS A 1 106 ? -15.546 -15.926 -10.407 1.00 87.75 106 LYS A C 1
ATOM 906 O O . LYS A 1 106 ? -15.410 -15.584 -11.576 1.00 87.75 106 LYS A O 1
ATOM 911 N N . GLY A 1 107 ? -14.870 -16.938 -9.861 1.00 83.56 107 GLY A N 1
ATOM 912 C CA . GLY A 1 107 ? -13.875 -17.731 -10.586 1.00 83.56 107 GLY A CA 1
ATOM 913 C C . GLY A 1 107 ? -12.572 -16.983 -10.881 1.00 83.56 107 GLY A C 1
ATOM 914 O O . GLY A 1 107 ? -11.793 -17.419 -11.718 1.00 83.56 107 GLY A O 1
ATOM 915 N N . TYR A 1 108 ? -12.309 -15.853 -10.216 1.00 79.25 108 TYR A N 1
ATOM 916 C CA . TYR A 1 108 ? -11.013 -15.171 -10.341 1.00 79.25 108 TYR A CA 1
ATOM 917 C C . TYR A 1 108 ? -9.898 -15.916 -9.597 1.00 79.25 108 TYR A C 1
ATOM 919 O O . TYR A 1 108 ? -8.715 -15.652 -9.833 1.00 79.25 108 TYR A O 1
ATOM 927 N N . HIS A 1 109 ? -10.276 -16.786 -8.658 1.00 74.69 109 HIS A N 1
ATOM 928 C CA . HIS A 1 109 ? -9.389 -17.554 -7.790 1.00 74.69 109 HIS A CA 1
ATOM 929 C C . HIS A 1 109 ? -9.912 -18.986 -7.699 1.00 74.69 109 HIS A C 1
ATOM 931 O O . HIS A 1 109 ? -11.130 -19.181 -7.672 1.00 74.69 109 HIS A O 1
ATOM 937 N N . THR A 1 110 ? -8.982 -19.933 -7.657 1.00 60.94 110 THR A N 1
ATOM 938 C CA . THR A 1 110 ? -9.207 -21.350 -7.357 1.00 60.94 110 THR A CA 1
ATOM 939 C C . THR A 1 110 ? -9.148 -21.597 -5.858 1.00 60.94 110 THR A C 1
ATOM 941 O O . THR A 1 110 ? -8.379 -20.874 -5.179 1.00 60.94 110 THR A O 1
#